Protein AF-T1ATR4-F1 (afdb_monomer)

Organism: NCBI:txid410659

Foldseek 3Di:
DDDDPVLVVVLCVLDVPDDPCCCVVPVLVVLVVVVVVVVVVVVVVVVVCVVVVHPDDDDDDDDDQDDDPPPCSVVSQVSSQSSNCPDPVRDDDDDDDQLVQFDPPVVCVVVVNNVVGVPPVRGPPVVD

Sequence (128 aa):
MTLKASDLEEIRGLNENISLDEVVDIYLPISRLLHLYYSASRELYAARREFLGTKHEKITFIIGIAGSVAVGKSTTARLLKTLISAWPDKPTVDLIPTDGYIFPNSVLKERNIMNRKGFPESFNVKGL

InterPro domains:
  IPR027417 P-loop containing nucleoside triphosphate hydrolase [G3DSA:3.40.50.300] (1-128)
  IPR027417 P-loop containing nucleoside triphosphate hydrolase [SSF52540] (3-126)

Structure (mmCIF, N/CA/C/O backbone):
data_AF-T1ATR4-F1
#
_entry.id   AF-T1ATR4-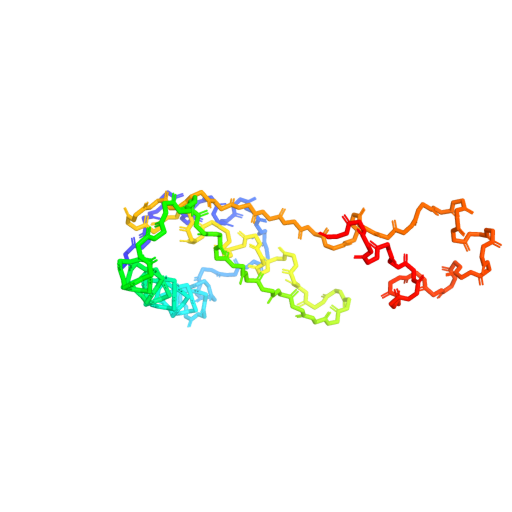F1
#
loop_
_atom_site.group_PDB
_atom_site.id
_atom_site.type_symbol
_atom_site.label_atom_id
_atom_site.label_alt_id
_atom_site.label_comp_id
_atom_site.label_asym_id
_atom_site.label_entity_id
_atom_site.label_seq_id
_atom_site.pdbx_PDB_ins_code
_atom_site.Cartn_x
_atom_site.Cartn_y
_atom_site.Cartn_z
_atom_site.occupancy
_atom_site.B_iso_or_equiv
_atom_site.auth_seq_id
_atom_site.auth_comp_id
_atom_site.auth_asym_id
_atom_site.auth_atom_id
_atom_site.pdbx_PDB_model_num
ATOM 1 N N . MET A 1 1 ? -19.930 3.292 -0.380 1.00 54.78 1 MET A N 1
ATOM 2 C CA . MET A 1 1 ? -19.135 4.222 -1.213 1.00 54.78 1 MET A CA 1
ATOM 3 C C . MET A 1 1 ? -19.768 4.326 -2.584 1.00 54.78 1 MET A C 1
ATOM 5 O O . MET A 1 1 ? -19.863 3.305 -3.264 1.00 54.78 1 MET A O 1
ATOM 9 N N . THR A 1 2 ? -20.175 5.536 -2.954 1.00 58.19 2 THR A N 1
ATOM 10 C CA . THR A 1 2 ? -20.623 5.900 -4.302 1.00 58.19 2 THR A CA 1
ATOM 11 C C . THR A 1 2 ? -19.543 6.807 -4.876 1.00 58.19 2 THR A C 1
ATOM 13 O O . THR A 1 2 ? -19.237 7.818 -4.246 1.00 58.19 2 THR A O 1
ATOM 16 N N . LEU A 1 3 ? -18.928 6.426 -5.999 1.00 62.97 3 LEU A N 1
ATOM 17 C CA . LEU A 1 3 ? -17.988 7.300 -6.709 1.00 62.97 3 LEU A CA 1
ATOM 18 C C . LEU A 1 3 ? -18.736 8.542 -7.184 1.00 62.97 3 LEU A C 1
ATOM 20 O O . LEU A 1 3 ? -19.821 8.423 -7.759 1.00 62.97 3 LEU A O 1
ATOM 24 N N . LYS A 1 4 ? -18.168 9.723 -6.955 1.00 65.19 4 LYS A N 1
ATOM 25 C CA . LYS A 1 4 ? -18.655 10.944 -7.594 1.00 65.19 4 LYS A CA 1
ATOM 26 C C . LYS A 1 4 ? -18.015 11.076 -8.972 1.00 65.19 4 LYS A C 1
ATOM 28 O O . LYS A 1 4 ? -16.915 10.586 -9.208 1.00 65.19 4 LYS A O 1
ATOM 33 N N . ALA A 1 5 ? -18.683 11.791 -9.874 1.00 60.03 5 ALA A N 1
ATOM 34 C CA . ALA A 1 5 ? -18.144 12.083 -11.204 1.00 60.03 5 ALA A CA 1
ATOM 35 C C . ALA A 1 5 ? -16.772 12.790 -11.145 1.00 60.03 5 ALA A C 1
ATOM 37 O O . ALA A 1 5 ? -15.921 12.537 -11.988 1.00 60.03 5 ALA A O 1
ATOM 38 N N . SER A 1 6 ? -16.526 13.600 -10.109 1.00 63.09 6 SER A N 1
ATOM 39 C CA . SER A 1 6 ? -15.226 14.234 -9.848 1.00 63.09 6 SER A CA 1
ATOM 40 C C . SER A 1 6 ? -14.105 13.231 -9.566 1.00 63.09 6 SER A C 1
ATOM 42 O O . SER A 1 6 ? -12.984 13.426 -10.020 1.00 63.09 6 SER A O 1
ATOM 44 N N . ASP A 1 7 ? -14.413 12.144 -8.854 1.00 66.25 7 ASP A N 1
ATOM 45 C CA . ASP A 1 7 ? -13.433 11.110 -8.508 1.00 66.25 7 ASP A CA 1
ATOM 46 C C . ASP A 1 7 ? -13.062 10.307 -9.768 1.00 66.25 7 ASP A C 1
ATOM 48 O O . ASP A 1 7 ? -11.923 9.886 -9.945 1.00 66.25 7 ASP A O 1
ATOM 52 N N . LEU A 1 8 ? -14.025 10.136 -10.682 1.00 64.31 8 LEU A N 1
ATOM 53 C CA . LEU A 1 8 ? -13.829 9.472 -11.973 1.00 64.31 8 LEU A CA 1
ATOM 54 C C . LEU A 1 8 ? -12.972 10.291 -12.947 1.00 64.31 8 LEU A C 1
ATOM 56 O O . LEU A 1 8 ? -12.183 9.708 -13.688 1.00 64.31 8 LEU A O 1
ATOM 60 N N . GLU A 1 9 ? -13.105 11.617 -12.945 1.00 64.25 9 GLU A N 1
ATOM 61 C CA . GLU A 1 9 ? -12.268 12.530 -13.738 1.00 64.25 9 GLU A CA 1
ATOM 62 C C . GLU A 1 9 ? -10.801 12.484 -13.280 1.00 64.25 9 GLU A C 1
ATOM 64 O O . GLU A 1 9 ? -9.896 12.369 -14.107 1.00 64.25 9 GLU A O 1
ATOM 69 N N . GLU A 1 10 ? -10.557 12.476 -11.964 1.00 67.19 10 GLU A N 1
ATOM 70 C CA . GLU A 1 10 ? -9.207 12.338 -11.401 1.00 67.19 10 GLU A CA 1
ATOM 71 C C . GLU A 1 10 ? -8.593 10.972 -11.749 1.00 67.19 10 GLU A C 1
ATOM 73 O O . GLU A 1 10 ? -7.433 10.886 -12.152 1.00 67.19 10 GLU A O 1
ATOM 78 N N . ILE A 1 11 ? -9.390 9.901 -11.681 1.00 65.38 11 ILE A N 1
ATOM 79 C CA . ILE A 1 11 ? -8.965 8.552 -12.077 1.00 65.38 11 ILE A CA 1
ATOM 80 C C . ILE A 1 11 ? -8.622 8.483 -13.575 1.00 65.38 11 ILE A C 1
ATOM 82 O O . ILE A 1 11 ? -7.590 7.908 -13.929 1.00 65.38 11 ILE A O 1
ATOM 86 N N . ARG A 1 12 ? -9.437 9.093 -14.448 1.00 64.06 12 ARG A N 1
ATOM 87 C CA . ARG A 1 12 ? -9.176 9.167 -15.898 1.00 64.06 12 ARG A CA 1
ATOM 88 C C . ARG A 1 12 ? -7.901 9.948 -16.219 1.00 64.06 12 ARG A C 1
ATOM 90 O O . ARG A 1 12 ? -7.135 9.514 -17.072 1.00 64.06 12 ARG A O 1
ATOM 97 N N . GLY A 1 13 ? -7.638 11.048 -15.511 1.00 62.91 13 GLY A N 1
ATOM 98 C CA . GLY A 1 13 ? -6.420 11.847 -15.689 1.00 62.91 13 GLY A CA 1
ATOM 99 C C . GLY A 1 13 ? -5.129 11.142 -15.248 1.00 62.91 13 GLY A C 1
ATOM 100 O O . GLY A 1 13 ? -4.044 11.512 -15.688 1.00 62.91 13 GLY A O 1
ATOM 101 N N . LEU A 1 14 ? -5.228 10.115 -14.395 1.00 64.25 14 LEU A N 1
ATOM 102 C CA . LEU A 1 14 ? -4.078 9.375 -13.861 1.00 64.25 14 LEU A CA 1
ATOM 103 C C . LEU A 1 14 ? -3.666 8.159 -14.706 1.00 64.25 14 LEU A C 1
ATOM 105 O O . LEU A 1 14 ? -2.540 7.679 -14.546 1.00 64.25 14 LEU A O 1
ATOM 109 N N . ASN A 1 15 ? -4.548 7.636 -15.565 1.00 61.03 15 ASN A N 1
ATOM 110 C CA . ASN A 1 15 ? -4.268 6.485 -16.428 1.00 61.03 15 ASN A CA 1
ATOM 111 C C . ASN A 1 15 ? -5.137 6.504 -17.693 1.00 61.03 15 ASN A C 1
ATOM 113 O O . ASN A 1 15 ? -6.277 6.049 -17.669 1.00 61.03 15 ASN A O 1
ATOM 117 N N . GLU A 1 16 ? -4.548 6.893 -18.826 1.00 59.72 16 GLU A N 1
ATOM 118 C CA . GLU A 1 16 ? -5.207 6.884 -20.145 1.00 59.72 16 GLU A CA 1
ATOM 119 C C . GLU A 1 16 ? -5.651 5.478 -20.616 1.00 59.72 16 GLU A C 1
ATOM 121 O O . GLU A 1 16 ? -6.422 5.365 -21.562 1.00 59.72 16 GLU A O 1
ATOM 126 N N . ASN A 1 17 ? -5.209 4.403 -19.945 1.00 67.88 17 ASN A N 1
ATOM 127 C CA . ASN A 1 17 ? -5.415 3.013 -20.377 1.00 67.88 17 ASN A CA 1
ATOM 128 C C . ASN A 1 17 ? -6.382 2.177 -19.513 1.00 67.88 17 ASN A C 1
ATOM 130 O O . ASN A 1 17 ? -6.575 1.006 -19.830 1.00 67.88 17 ASN A O 1
ATOM 134 N N . ILE A 1 18 ? -6.960 2.707 -18.425 1.00 75.81 18 ILE A N 1
ATOM 135 C CA . ILE A 1 18 ? -7.910 1.940 -17.589 1.00 75.81 18 ILE A CA 1
ATOM 136 C C . ILE A 1 18 ? -9.348 2.338 -17.914 1.00 75.81 18 ILE A C 1
ATOM 138 O O . ILE A 1 18 ? -9.710 3.515 -17.862 1.00 75.81 18 ILE A O 1
ATOM 142 N N . SER A 1 19 ? -10.184 1.340 -18.205 1.00 84.12 19 SER A N 1
ATOM 143 C CA . SER A 1 19 ? -11.613 1.553 -18.447 1.00 84.12 19 SER A CA 1
ATOM 144 C C . SER A 1 19 ? -12.375 1.833 -17.147 1.00 84.12 19 SER A C 1
ATOM 146 O O . SER A 1 19 ? -12.024 1.335 -16.077 1.00 84.12 19 SER A O 1
ATOM 148 N N . LEU A 1 20 ? -13.454 2.616 -17.234 1.00 82.62 20 LEU A N 1
ATOM 149 C CA . LEU A 1 20 ? -14.324 2.868 -16.080 1.00 82.62 20 LEU A CA 1
ATOM 150 C C . LEU A 1 20 ? -14.978 1.589 -15.550 1.00 82.62 20 LEU A C 1
ATOM 152 O O . LEU A 1 20 ? -15.123 1.447 -14.338 1.00 82.62 20 LEU A O 1
ATOM 156 N N . ASP A 1 21 ? -15.328 0.666 -16.442 1.00 87.12 21 ASP A N 1
ATOM 157 C CA . ASP A 1 21 ? -15.940 -0.608 -16.068 1.00 87.12 21 ASP A CA 1
ATOM 158 C C . ASP A 1 21 ? -14.974 -1.431 -15.209 1.00 87.12 21 ASP A C 1
ATOM 160 O O . ASP A 1 21 ? -15.345 -1.909 -14.142 1.00 87.12 21 ASP A O 1
ATOM 164 N N . GLU A 1 22 ? -13.686 -1.474 -15.569 1.00 87.00 22 GLU A N 1
ATOM 165 C CA . GLU A 1 22 ? -12.659 -2.131 -14.751 1.00 87.00 22 GLU A CA 1
ATOM 166 C C . GLU A 1 22 ? -12.529 -1.491 -13.355 1.00 87.00 22 GLU A C 1
ATOM 168 O O . GLU A 1 22 ? -12.387 -2.191 -12.348 1.00 87.00 22 GLU A O 1
ATOM 173 N N . VAL A 1 23 ? -12.623 -0.159 -13.253 1.00 87.88 23 VAL A N 1
ATOM 174 C CA . VAL A 1 23 ? -12.610 0.540 -11.953 1.00 87.88 23 VAL A CA 1
ATOM 175 C C . VAL A 1 23 ? -13.790 0.104 -11.087 1.00 87.88 23 VAL A C 1
ATOM 177 O O . VAL A 1 23 ? -13.613 -0.160 -9.894 1.00 87.88 23 VAL A O 1
ATOM 180 N N . VAL A 1 24 ? -14.985 0.036 -11.673 1.00 88.31 24 VAL A N 1
ATOM 181 C CA . VAL A 1 24 ? -16.225 -0.298 -10.965 1.00 88.31 24 VAL A CA 1
ATOM 182 C C . VAL A 1 24 ? -16.273 -1.771 -10.573 1.00 88.31 24 VAL A C 1
ATOM 184 O O . VAL A 1 24 ? -16.582 -2.075 -9.419 1.00 88.31 24 VAL A O 1
ATOM 187 N N . ASP A 1 25 ? -15.929 -2.665 -11.491 1.00 91.25 25 ASP A N 1
ATOM 188 C CA . ASP A 1 25 ? -16.116 -4.104 -11.317 1.00 91.25 25 ASP A CA 1
ATOM 189 C C . ASP A 1 25 ? -14.980 -4.753 -10.523 1.00 91.25 25 ASP A C 1
ATOM 191 O O . ASP A 1 25 ? -15.200 -5.751 -9.836 1.00 91.25 25 ASP A O 1
ATOM 195 N N . ILE A 1 26 ? -13.772 -4.179 -10.568 1.00 91.81 26 ILE A N 1
ATOM 196 C CA . ILE A 1 26 ? -12.580 -4.771 -9.948 1.00 91.81 26 ILE A CA 1
ATOM 197 C C . ILE A 1 26 ? -12.081 -3.920 -8.780 1.00 91.81 26 ILE A C 1
ATOM 199 O O . ILE A 1 26 ? -12.022 -4.379 -7.634 1.00 91.81 26 ILE A O 1
ATOM 203 N N . TYR A 1 27 ? -11.724 -2.661 -9.035 1.00 91.31 27 TYR A N 1
ATOM 204 C CA . TYR A 1 27 ? -10.979 -1.869 -8.054 1.00 91.31 27 TYR A CA 1
ATOM 205 C C . TYR A 1 27 ? -11.845 -1.311 -6.924 1.00 91.31 27 TYR A C 1
ATOM 207 O O . TYR A 1 27 ? -11.369 -1.200 -5.791 1.00 91.31 27 TYR A O 1
ATOM 215 N N . LEU A 1 28 ? -13.118 -1.003 -7.174 1.00 90.88 28 LEU A N 1
ATOM 216 C CA . LEU A 1 28 ? -14.043 -0.587 -6.121 1.00 90.88 28 LEU A CA 1
ATOM 217 C C . LEU A 1 28 ? -14.315 -1.691 -5.090 1.00 90.88 28 LEU A C 1
ATOM 219 O O . LEU A 1 28 ? -14.216 -1.396 -3.894 1.00 90.88 28 LEU A O 1
ATOM 223 N N . PRO A 1 29 ? -14.630 -2.943 -5.478 1.00 94.69 29 PRO A N 1
ATOM 224 C CA . PRO A 1 29 ? -14.713 -4.053 -4.534 1.00 94.69 29 PRO A CA 1
ATOM 225 C C . PRO A 1 29 ? -13.431 -4.243 -3.721 1.00 94.69 29 PRO A C 1
ATOM 227 O O . PRO A 1 29 ? -13.508 -4.378 -2.500 1.00 94.69 29 PRO A O 1
ATOM 230 N N . ILE A 1 30 ? -12.259 -4.168 -4.362 1.00 95.62 30 ILE A N 1
ATOM 231 C CA . ILE A 1 30 ? -10.965 -4.269 -3.669 1.00 95.62 30 ILE A CA 1
ATOM 232 C C . ILE A 1 30 ? -10.794 -3.125 -2.664 1.00 95.62 30 ILE A C 1
ATOM 234 O O . ILE A 1 30 ? -10.437 -3.369 -1.515 1.00 95.62 30 ILE A O 1
ATOM 238 N N . SER A 1 31 ? -11.095 -1.884 -3.050 1.00 94.31 31 SER A N 1
ATOM 239 C CA . SER A 1 31 ? -11.030 -0.726 -2.152 1.00 94.31 31 SER A CA 1
ATOM 240 C C . SER A 1 31 ? -11.958 -0.893 -0.942 1.00 94.31 31 SER A C 1
ATOM 242 O O . SER A 1 31 ? -11.548 -0.654 0.191 1.00 94.31 31 SER A O 1
ATOM 244 N N . ARG A 1 32 ? -13.183 -1.392 -1.146 1.00 93.75 32 ARG A N 1
ATOM 245 C CA . ARG A 1 32 ? -14.120 -1.688 -0.047 1.00 93.75 32 ARG A CA 1
ATOM 246 C C . ARG A 1 32 ? -13.588 -2.779 0.880 1.00 93.75 32 ARG A C 1
ATOM 248 O O . ARG A 1 32 ? -13.691 -2.638 2.095 1.00 93.75 32 ARG A O 1
ATOM 255 N N . LEU A 1 33 ? -12.999 -3.837 0.325 1.00 96.44 33 LEU A N 1
ATOM 256 C CA . LEU A 1 33 ? -12.371 -4.894 1.112 1.00 96.44 33 LEU A CA 1
ATOM 257 C C . LEU A 1 33 ? -11.204 -4.347 1.947 1.00 96.44 33 LEU A C 1
ATOM 259 O O . LEU A 1 33 ? -11.114 -4.629 3.139 1.00 96.44 33 LEU A O 1
ATOM 263 N N . LEU A 1 34 ? -10.346 -3.518 1.350 1.00 96.38 34 LEU A N 1
ATOM 264 C CA . LEU A 1 34 ? -9.246 -2.857 2.052 1.00 96.38 34 LEU A CA 1
ATOM 265 C C . LEU A 1 34 ? -9.751 -1.940 3.171 1.00 96.38 34 LEU A C 1
ATOM 267 O O . LEU A 1 34 ? -9.157 -1.935 4.247 1.00 96.38 34 LEU A O 1
ATOM 271 N N . HIS A 1 35 ? -10.859 -1.223 2.960 1.00 94.94 35 HIS A N 1
ATOM 272 C CA . HIS A 1 35 ? -11.487 -0.409 4.003 1.00 94.94 35 HIS A CA 1
ATOM 273 C C . HIS A 1 35 ? -11.933 -1.272 5.191 1.00 94.94 35 HIS A C 1
ATOM 275 O O . HIS A 1 35 ? -11.673 -0.908 6.332 1.00 94.94 35 HIS A O 1
ATOM 281 N N . LEU A 1 36 ? -12.529 -2.447 4.949 1.00 95.50 36 LEU A N 1
ATOM 282 C CA . LEU A 1 36 ? -12.906 -3.374 6.026 1.00 95.50 36 LEU A CA 1
ATOM 283 C C . LEU A 1 36 ? -11.688 -3.832 6.843 1.00 95.50 36 LEU A C 1
ATOM 285 O O . LEU A 1 36 ? -11.723 -3.772 8.072 1.00 95.50 36 LEU A O 1
ATOM 289 N N . TYR A 1 37 ? -10.598 -4.233 6.178 1.00 95.94 37 TYR A N 1
ATOM 290 C CA . TYR A 1 37 ? -9.354 -4.603 6.865 1.00 95.94 37 TYR A CA 1
ATOM 291 C C . TYR A 1 37 ? -8.760 -3.437 7.656 1.00 95.94 37 TYR A C 1
ATOM 293 O O . TYR A 1 37 ? -8.310 -3.622 8.790 1.00 95.94 37 TYR A O 1
ATOM 301 N N . TYR A 1 38 ? -8.768 -2.241 7.073 1.00 94.00 38 TYR A N 1
ATOM 302 C CA . TYR A 1 38 ? -8.284 -1.025 7.709 1.00 94.00 38 TYR A CA 1
ATOM 303 C C . TYR A 1 38 ? -9.077 -0.696 8.983 1.00 94.00 38 TYR A C 1
ATOM 305 O O . TYR A 1 38 ? -8.476 -0.503 10.043 1.00 94.00 38 TYR A O 1
ATOM 313 N N . SER A 1 39 ? -10.413 -0.693 8.912 1.00 93.38 39 SER A 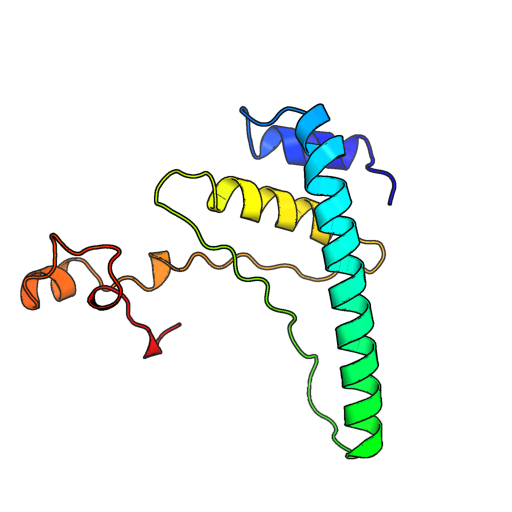N 1
ATOM 314 C CA . SER A 1 39 ? -11.287 -0.423 10.059 1.00 93.38 39 SER A CA 1
ATOM 315 C C . SER A 1 39 ? -11.097 -1.459 11.168 1.00 93.38 39 SER A C 1
ATOM 317 O O . SER A 1 39 ? -10.811 -1.086 12.306 1.00 93.38 39 SER A O 1
ATOM 319 N N . ALA A 1 40 ? -11.142 -2.753 10.831 1.00 94.69 40 ALA A N 1
ATOM 320 C CA . ALA A 1 40 ? -10.975 -3.831 11.806 1.00 94.69 40 ALA A CA 1
ATOM 321 C C . ALA A 1 40 ? -9.596 -3.795 12.487 1.00 94.69 40 ALA A C 1
ATOM 323 O O . ALA A 1 40 ? -9.485 -3.961 13.703 1.00 94.69 40 ALA A O 1
ATOM 324 N N . SER A 1 41 ? -8.533 -3.512 11.726 1.00 92.88 41 SER A N 1
ATOM 325 C CA . SER A 1 41 ? -7.183 -3.378 12.285 1.00 92.88 41 SER A CA 1
ATOM 326 C C . SER A 1 41 ? -7.112 -2.227 13.285 1.00 92.88 41 SER A C 1
ATOM 328 O O . SER A 1 41 ? -6.521 -2.373 14.353 1.00 92.88 41 SER A O 1
ATOM 330 N N . ARG A 1 42 ? -7.737 -1.083 12.975 1.00 90.88 42 ARG A N 1
ATOM 331 C CA . ARG A 1 42 ? -7.773 0.073 13.881 1.00 90.88 42 ARG A CA 1
ATOM 332 C C . ARG A 1 42 ? -8.516 -0.221 15.177 1.00 90.88 42 ARG A C 1
ATOM 334 O O . ARG A 1 42 ? -8.033 0.184 16.233 1.00 90.88 42 ARG A O 1
ATOM 341 N N . GLU A 1 43 ? -9.644 -0.917 15.106 1.00 92.12 43 GLU A N 1
ATOM 342 C CA . GLU A 1 43 ? -10.407 -1.329 16.289 1.00 92.12 43 GLU A CA 1
ATOM 343 C C . GLU A 1 43 ? -9.590 -2.273 17.175 1.00 92.12 43 GLU A C 1
ATOM 345 O O . GLU A 1 43 ? -9.446 -2.028 18.375 1.00 92.12 43 GLU A O 1
ATOM 350 N N . LEU A 1 44 ? -8.957 -3.287 16.577 1.00 92.31 44 LEU A N 1
ATOM 351 C CA . LEU A 1 44 ? -8.091 -4.217 17.300 1.00 92.31 44 LEU A CA 1
ATOM 352 C C . LEU A 1 44 ? -6.916 -3.495 17.974 1.00 92.31 44 LEU A C 1
ATOM 354 O O . LEU A 1 44 ? -6.599 -3.755 19.138 1.00 92.31 44 LEU A O 1
ATOM 358 N N . TYR A 1 45 ? -6.276 -2.561 17.265 1.00 89.94 45 TYR A N 1
ATOM 359 C CA . TYR A 1 45 ? -5.207 -1.751 17.839 1.00 89.94 45 TYR A CA 1
ATOM 360 C C . TYR A 1 45 ? -5.702 -0.866 18.985 1.00 89.94 45 TYR A C 1
ATOM 362 O O . TYR A 1 45 ? -4.998 -0.737 19.986 1.00 89.94 45 TYR A O 1
ATOM 370 N N . ALA A 1 46 ? -6.894 -0.274 18.880 1.00 89.50 46 ALA A N 1
ATOM 371 C CA . ALA A 1 46 ? -7.472 0.529 19.953 1.00 89.50 46 ALA A CA 1
ATOM 372 C C . ALA A 1 46 ? -7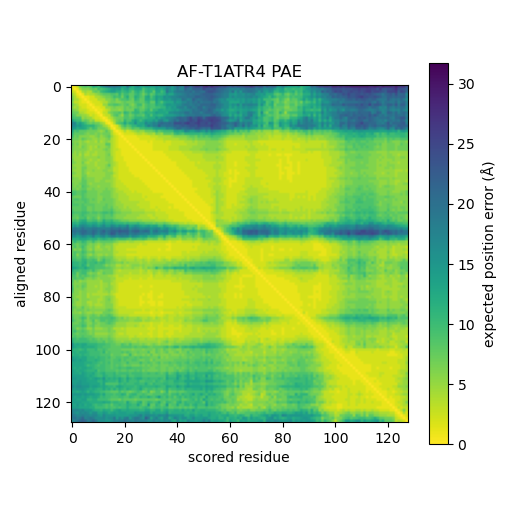.710 -0.309 21.220 1.00 89.50 46 ALA A C 1
ATOM 374 O O . ALA A 1 46 ? -7.206 0.064 22.280 1.00 89.50 46 ALA A O 1
ATOM 375 N N . ALA A 1 47 ? -8.355 -1.472 21.088 1.00 92.00 47 ALA A N 1
ATOM 376 C CA . ALA A 1 47 ? -8.609 -2.385 22.202 1.00 92.00 47 ALA A CA 1
ATOM 377 C C . ALA A 1 47 ? -7.307 -2.872 22.862 1.00 92.00 47 ALA A C 1
ATOM 379 O O . ALA A 1 47 ? -7.169 -2.863 24.086 1.00 92.00 47 ALA A O 1
ATOM 380 N N . ARG A 1 48 ? -6.298 -3.231 22.055 1.00 91.00 48 ARG A N 1
ATOM 381 C CA . ARG A 1 48 ? -4.975 -3.624 22.563 1.00 91.00 48 ARG A CA 1
ATOM 382 C C . ARG A 1 48 ? -4.290 -2.487 23.324 1.00 91.00 48 ARG A C 1
ATOM 384 O O . ARG A 1 48 ? -3.649 -2.745 24.342 1.00 91.00 48 ARG A O 1
ATOM 391 N N . ARG A 1 49 ? -4.378 -1.246 22.834 1.00 88.81 49 ARG A N 1
ATOM 392 C CA . ARG A 1 49 ? -3.776 -0.088 23.515 1.00 88.81 49 ARG A CA 1
ATOM 393 C C . ARG A 1 49 ? -4.421 0.170 24.867 1.00 88.81 49 ARG A C 1
ATOM 395 O O . ARG A 1 49 ? -3.685 0.420 25.818 1.00 88.81 49 ARG A O 1
ATOM 402 N N . GLU A 1 50 ? -5.748 0.093 24.934 1.00 90.88 50 GLU A N 1
ATOM 403 C CA . GLU A 1 50 ? -6.508 0.256 26.174 1.00 90.88 50 GLU A CA 1
ATOM 404 C C . GLU A 1 50 ? -6.122 -0.812 27.199 1.00 90.88 50 GLU A C 1
ATOM 406 O O . GLU A 1 50 ? -5.735 -0.474 28.314 1.00 90.88 50 GLU A O 1
ATOM 411 N N . PHE A 1 51 ? -6.089 -2.080 26.783 1.00 92.62 51 PHE A N 1
ATOM 412 C CA . PHE A 1 51 ? -5.668 -3.189 27.639 1.00 92.62 51 PHE A CA 1
ATOM 413 C C . PHE A 1 51 ? -4.241 -3.022 28.191 1.00 92.62 51 PHE A C 1
ATOM 415 O O . PHE A 1 51 ? -3.990 -3.308 29.358 1.00 92.62 51 PHE A O 1
ATOM 422 N N . LEU A 1 52 ? -3.299 -2.549 27.367 1.00 92.56 52 LEU A N 1
ATOM 423 C CA . LEU A 1 52 ? -1.895 -2.377 27.762 1.00 92.56 52 LEU A CA 1
ATOM 424 C C . LEU A 1 52 ? -1.598 -1.032 28.452 1.00 92.56 52 LEU A C 1
ATOM 426 O O . LEU A 1 52 ? -0.460 -0.811 28.863 1.00 92.56 52 LEU A O 1
ATOM 430 N N . GLY A 1 53 ? -2.560 -0.108 28.538 1.00 90.88 53 GLY A N 1
ATOM 431 C CA . GLY A 1 53 ? -2.352 1.225 29.120 1.00 90.88 53 GLY A CA 1
ATOM 432 C C . GLY A 1 53 ? -1.323 2.092 28.376 1.00 90.88 53 GLY A C 1
ATOM 433 O O . GLY A 1 53 ? -0.694 2.966 28.974 1.00 90.88 53 GLY A O 1
ATOM 434 N N . THR A 1 54 ? -1.111 1.856 27.077 1.00 85.69 54 THR A N 1
ATOM 435 C CA . THR A 1 54 ? -0.061 2.545 26.301 1.00 85.69 54 THR A CA 1
ATOM 436 C C . THR A 1 54 ? -0.582 3.794 25.587 1.00 85.69 54 THR A C 1
ATOM 438 O O . THR A 1 54 ? -1.660 3.787 24.996 1.00 85.69 54 THR A O 1
ATOM 441 N N . LYS A 1 55 ? 0.217 4.872 25.575 1.00 75.06 55 LYS A N 1
ATOM 442 C CA . LYS A 1 55 ? -0.102 6.147 24.894 1.00 75.06 55 LYS A CA 1
ATOM 443 C C . LYS A 1 55 ? 0.430 6.251 23.453 1.00 75.06 55 LYS A C 1
ATOM 445 O O . LYS A 1 55 ? 0.511 7.353 22.925 1.00 75.06 55 LYS A O 1
ATOM 450 N N . HIS A 1 56 ? 0.834 5.142 22.827 1.00 66.50 56 HIS A N 1
ATOM 451 C CA . HIS A 1 56 ? 1.534 5.174 21.534 1.00 66.50 56 HIS A CA 1
ATOM 452 C C . HIS A 1 56 ? 0.763 5.902 20.415 1.00 66.50 56 HIS A C 1
ATOM 454 O O . HIS A 1 56 ? -0.476 5.889 20.377 1.00 66.50 56 HIS A O 1
ATOM 460 N N . GLU A 1 57 ? 1.547 6.499 19.508 1.00 67.25 57 GLU A N 1
ATOM 461 C CA . GLU A 1 57 ? 1.132 7.262 18.326 1.00 67.25 57 GLU A CA 1
ATOM 462 C C . GLU A 1 57 ? 0.215 6.483 17.366 1.00 67.25 57 GLU A C 1
ATOM 464 O O . GLU A 1 57 ? 0.018 5.269 17.467 1.00 67.25 57 GLU A O 1
ATOM 469 N N . LYS A 1 58 ? -0.373 7.223 16.419 1.00 70.62 58 LYS A N 1
ATOM 470 C CA . LYS A 1 58 ? -1.203 6.702 15.329 1.00 70.62 58 LYS A CA 1
ATOM 471 C C . LYS A 1 58 ? -0.434 5.618 14.560 1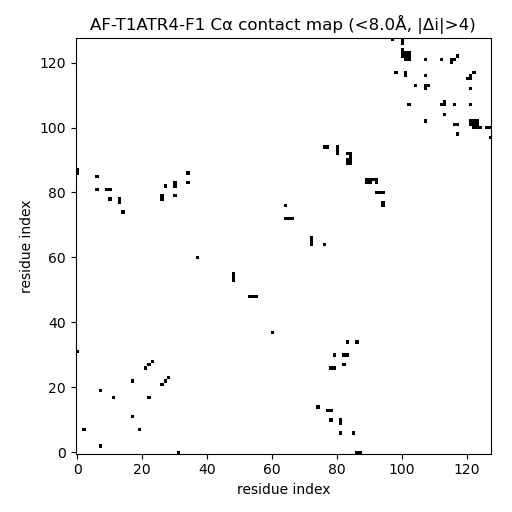.00 70.62 58 LYS A C 1
ATOM 473 O O . LYS A 1 58 ? 0.637 5.879 14.029 1.00 70.62 58 LYS A O 1
ATOM 478 N N . ILE A 1 59 ? -0.999 4.415 14.481 1.00 79.62 59 ILE A N 1
ATOM 479 C CA . ILE A 1 59 ? -0.404 3.298 13.736 1.00 79.62 59 ILE A CA 1
ATOM 480 C C . ILE A 1 59 ? -0.735 3.433 12.249 1.00 79.62 59 ILE A C 1
ATOM 482 O O . ILE A 1 59 ? -1.889 3.667 11.878 1.00 79.62 59 ILE A O 1
ATOM 486 N N . THR A 1 60 ? 0.283 3.265 11.408 1.00 90.12 60 THR A N 1
ATOM 487 C CA . THR A 1 60 ? 0.160 3.271 9.947 1.00 90.12 60 THR A CA 1
ATOM 488 C C . THR A 1 60 ? -0.280 1.900 9.442 1.00 90.12 60 THR A C 1
ATOM 490 O O . THR A 1 60 ? 0.287 0.877 9.820 1.00 90.12 60 THR A O 1
ATOM 493 N N . PHE A 1 61 ? -1.278 1.878 8.559 1.00 92.88 61 PHE A N 1
ATOM 494 C CA . PHE A 1 61 ? -1.700 0.673 7.848 1.00 92.88 61 PHE A CA 1
ATOM 495 C C . PHE A 1 61 ? -0.927 0.566 6.529 1.00 92.88 61 PHE A C 1
ATOM 497 O O . PHE A 1 61 ? -0.970 1.492 5.721 1.00 92.88 61 PHE A O 1
ATOM 504 N N . ILE A 1 62 ? -0.207 -0.538 6.321 1.00 94.88 62 ILE A N 1
ATOM 505 C CA . ILE A 1 62 ? 0.689 -0.724 5.169 1.00 94.88 62 ILE A CA 1
ATOM 506 C C . ILE A 1 62 ? 0.076 -1.736 4.201 1.00 94.88 62 ILE A C 1
ATOM 508 O O . ILE A 1 62 ? -0.300 -2.836 4.601 1.00 94.88 62 ILE A O 1
ATOM 512 N N . ILE A 1 63 ? 0.023 -1.379 2.915 1.00 95.62 63 ILE A N 1
ATOM 513 C CA . ILE A 1 63 ? -0.431 -2.254 1.828 1.00 95.62 63 ILE A CA 1
ATOM 514 C C . ILE A 1 63 ? 0.752 -2.509 0.894 1.00 95.62 63 ILE A C 1
ATOM 516 O O . ILE A 1 63 ? 1.255 -1.588 0.253 1.00 95.62 63 ILE A O 1
ATOM 520 N N . GLY A 1 64 ? 1.194 -3.764 0.809 1.00 95.69 64 GLY A N 1
ATOM 521 C CA . GLY A 1 64 ? 2.241 -4.184 -0.123 1.00 95.69 64 GLY A CA 1
ATOM 522 C C . GLY A 1 64 ? 1.657 -4.595 -1.474 1.00 95.69 64 GLY A C 1
ATOM 523 O O . GLY A 1 64 ? 0.792 -5.464 -1.529 1.00 95.69 64 GLY A O 1
ATOM 524 N N . ILE A 1 65 ? 2.152 -4.007 -2.567 1.00 94.88 65 ILE A N 1
ATOM 525 C CA . ILE A 1 65 ? 1.764 -4.371 -3.939 1.00 94.88 65 ILE A CA 1
ATOM 526 C C . ILE A 1 65 ? 2.985 -4.966 -4.646 1.00 94.88 65 ILE A C 1
ATOM 528 O O . ILE A 1 65 ? 3.932 -4.256 -4.984 1.00 94.88 65 ILE A O 1
ATOM 532 N N . ALA A 1 66 ? 2.955 -6.279 -4.868 1.00 92.38 66 ALA A N 1
ATOM 533 C CA . ALA A 1 66 ? 4.034 -7.046 -5.488 1.00 92.38 66 ALA A CA 1
ATOM 534 C C . ALA A 1 66 ? 3.616 -7.621 -6.853 1.00 92.38 66 ALA A C 1
ATOM 536 O O . ALA A 1 66 ? 2.452 -7.562 -7.241 1.00 92.38 66 ALA A O 1
ATOM 537 N N . GLY A 1 67 ? 4.583 -8.149 -7.609 1.00 90.44 67 GLY A N 1
ATOM 538 C CA . GLY A 1 67 ? 4.364 -8.694 -8.954 1.00 90.44 67 GLY A CA 1
ATOM 539 C C . GLY A 1 67 ? 5.527 -8.433 -9.915 1.00 90.44 67 GLY A C 1
ATOM 540 O O . GLY A 1 67 ? 6.449 -7.671 -9.608 1.00 90.44 67 GLY A O 1
ATOM 541 N N . SER A 1 68 ? 5.470 -9.046 -11.100 1.00 88.12 68 SER A N 1
ATOM 542 C CA . SER A 1 68 ? 6.526 -8.955 -12.122 1.00 88.12 68 SER A CA 1
ATOM 543 C C . SER A 1 68 ? 6.744 -7.529 -12.652 1.00 88.12 68 SER A C 1
ATOM 545 O O . SER A 1 68 ? 5.911 -6.631 -12.476 1.00 88.12 68 SER A O 1
ATOM 547 N N . VAL A 1 69 ? 7.887 -7.288 -13.294 1.00 84.06 69 VAL A N 1
ATOM 548 C CA . VAL A 1 69 ? 8.163 -6.029 -14.005 1.00 84.06 69 VAL A CA 1
ATOM 549 C C . VAL A 1 69 ? 7.117 -5.842 -15.112 1.00 84.06 69 VAL A C 1
ATOM 551 O O . VAL A 1 69 ? 6.692 -6.808 -15.734 1.00 84.06 69 VAL A O 1
ATOM 554 N N . ALA A 1 70 ? 6.663 -4.601 -15.311 1.00 82.56 70 ALA A N 1
ATOM 555 C CA . ALA A 1 70 ? 5.653 -4.213 -16.305 1.00 82.56 70 ALA A CA 1
ATOM 556 C C . ALA A 1 70 ? 4.230 -4.803 -16.143 1.00 82.56 70 ALA A C 1
ATOM 558 O O . ALA A 1 70 ? 3.357 -4.461 -16.929 1.00 82.56 70 ALA A O 1
ATOM 559 N N . VAL A 1 71 ? 3.933 -5.576 -15.089 1.00 88.06 71 VAL A N 1
ATOM 560 C CA . VAL A 1 71 ? 2.581 -6.148 -14.856 1.00 88.06 71 VAL A CA 1
ATOM 561 C C . VAL A 1 71 ? 1.511 -5.119 -14.436 1.00 88.06 71 VAL A C 1
ATOM 563 O O . VAL A 1 71 ? 0.364 -5.476 -14.216 1.00 88.06 71 VAL A O 1
ATOM 566 N N . GLY A 1 72 ? 1.874 -3.843 -14.270 1.00 86.75 72 GLY A N 1
ATOM 567 C CA . GLY A 1 72 ? 0.923 -2.789 -13.885 1.00 86.75 72 GLY A CA 1
ATOM 568 C C . GLY A 1 72 ? 0.868 -2.439 -12.392 1.00 86.75 72 GLY A C 1
ATOM 569 O O . GLY A 1 72 ? -0.020 -1.701 -11.982 1.00 86.75 72 GLY A O 1
ATOM 570 N N . LYS A 1 73 ? 1.835 -2.867 -11.562 1.00 92.62 73 LYS A N 1
ATOM 571 C CA . LYS A 1 73 ? 1.869 -2.539 -10.113 1.00 92.62 73 LYS A CA 1
ATOM 572 C C . LYS A 1 73 ? 1.679 -1.050 -9.810 1.00 92.62 73 LYS A C 1
ATOM 574 O O . LYS A 1 73 ? 0.871 -0.690 -8.963 1.00 92.62 73 LYS A O 1
ATOM 579 N N . SER A 1 74 ? 2.423 -0.178 -10.495 1.00 88.69 74 SER A N 1
ATOM 580 C CA . SER A 1 74 ? 2.353 1.273 -10.273 1.00 88.69 74 SER A CA 1
ATOM 581 C C . SER A 1 74 ? 0.999 1.847 -10.682 1.00 88.69 74 SER A C 1
ATOM 583 O O . SER A 1 74 ? 0.511 2.779 -10.049 1.00 88.69 74 SER A O 1
ATOM 585 N N . THR A 1 75 ? 0.388 1.272 -11.716 1.00 88.44 75 THR A N 1
ATOM 586 C CA . THR A 1 75 ? -0.955 1.608 -12.187 1.00 88.44 75 THR A CA 1
ATOM 587 C C . THR A 1 75 ? -1.988 1.270 -11.112 1.00 88.44 75 THR A C 1
ATOM 589 O O . THR A 1 75 ? -2.704 2.164 -10.661 1.00 88.44 75 THR A O 1
ATOM 592 N N . THR A 1 76 ? -1.988 0.025 -10.625 1.00 91.38 76 THR A N 1
ATOM 593 C CA . THR A 1 76 ? -2.850 -0.429 -9.524 1.00 91.38 76 THR A CA 1
ATOM 594 C C . THR A 1 76 ? -2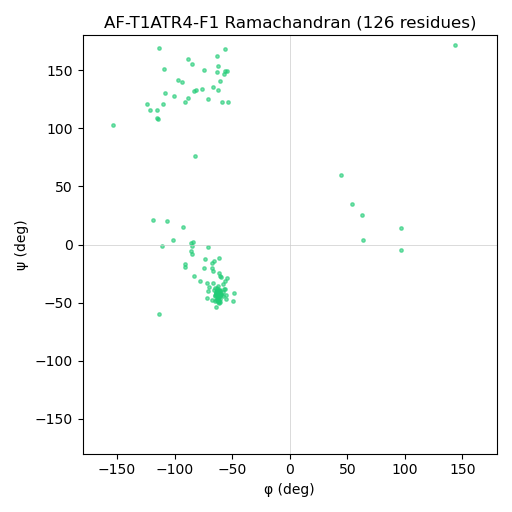.639 0.400 -8.257 1.00 91.38 76 THR A C 1
ATOM 596 O O . THR A 1 76 ? -3.606 0.827 -7.633 1.00 91.38 76 THR A O 1
ATOM 599 N N . ALA A 1 77 ? -1.389 0.685 -7.888 1.00 92.69 77 ALA A N 1
ATOM 600 C CA . ALA A 1 77 ? -1.068 1.436 -6.679 1.00 92.69 77 ALA A CA 1
ATOM 601 C C . ALA A 1 77 ? -1.588 2.881 -6.718 1.00 92.69 77 ALA A C 1
ATOM 603 O O . ALA A 1 77 ? -2.142 3.362 -5.730 1.00 92.69 77 ALA A O 1
ATOM 604 N N . ARG A 1 78 ? -1.455 3.567 -7.863 1.00 89.50 78 ARG A N 1
ATOM 605 C CA . ARG A 1 78 ? -2.003 4.920 -8.052 1.00 89.50 78 ARG A CA 1
ATOM 606 C C . ARG A 1 78 ? -3.526 4.925 -7.990 1.00 89.50 78 ARG A C 1
ATOM 608 O O . ARG A 1 78 ? -4.088 5.762 -7.295 1.00 89.50 78 ARG A O 1
ATOM 615 N N . LEU A 1 79 ? -4.180 3.967 -8.648 1.00 89.62 79 LEU A N 1
ATOM 616 C CA . LEU A 1 79 ? -5.637 3.868 -8.623 1.00 89.62 79 LEU A CA 1
ATOM 617 C C . LEU A 1 79 ? -6.163 3.605 -7.207 1.00 89.62 79 LEU A C 1
ATOM 619 O O . LEU A 1 79 ? -7.066 4.296 -6.740 1.00 89.62 79 LEU A O 1
ATOM 623 N N . LEU A 1 80 ? -5.559 2.652 -6.490 1.00 92.31 80 LEU A N 1
ATOM 624 C CA . LEU A 1 80 ? -5.915 2.388 -5.098 1.00 92.31 80 LEU A CA 1
ATOM 625 C C . LEU A 1 80 ? -5.673 3.614 -4.214 1.00 92.31 80 LEU A C 1
ATOM 627 O O . LEU A 1 80 ? -6.531 3.922 -3.395 1.00 92.31 80 LEU A O 1
ATOM 631 N N . LYS A 1 81 ? -4.578 4.363 -4.403 1.00 92.56 81 LYS A N 1
ATOM 632 C CA . LYS A 1 81 ? -4.338 5.615 -3.667 1.00 92.56 81 LYS A CA 1
ATOM 633 C C . LYS A 1 81 ? -5.498 6.601 -3.831 1.00 92.56 81 LYS A C 1
ATOM 635 O O . LYS A 1 81 ? -5.965 7.142 -2.827 1.00 92.56 81 LYS A O 1
ATOM 640 N N . THR A 1 82 ? -5.979 6.809 -5.056 1.00 88.88 82 THR A N 1
ATOM 641 C CA . THR A 1 82 ? -7.110 7.709 -5.330 1.00 88.88 82 THR A CA 1
ATOM 642 C C . THR A 1 82 ? -8.390 7.202 -4.668 1.00 88.88 82 THR A C 1
ATOM 644 O O . THR A 1 82 ? -9.044 7.939 -3.934 1.00 88.88 82 THR A O 1
ATOM 647 N N . LEU A 1 83 ? -8.709 5.913 -4.831 1.00 90.38 83 LEU A N 1
ATOM 648 C CA . LEU A 1 83 ? -9.913 5.315 -4.243 1.00 90.38 83 LEU A CA 1
ATOM 649 C C . LEU A 1 83 ? -9.908 5.340 -2.706 1.00 90.38 83 LEU A C 1
ATOM 651 O O . LEU A 1 83 ? -10.950 5.579 -2.100 1.00 90.38 83 LEU A O 1
ATOM 655 N N . ILE A 1 84 ? -8.753 5.100 -2.079 1.00 92.50 84 ILE A N 1
ATOM 656 C CA . ILE A 1 84 ? -8.588 5.123 -0.617 1.00 92.50 84 ILE A CA 1
ATOM 657 C C . ILE A 1 84 ? -8.684 6.557 -0.084 1.00 92.50 84 ILE A C 1
ATOM 659 O O . ILE A 1 84 ? -9.330 6.796 0.932 1.00 92.50 84 ILE A O 1
ATOM 663 N N . SER A 1 85 ? -8.106 7.531 -0.791 1.00 90.19 85 SER A N 1
ATOM 664 C CA . SER A 1 85 ? -8.223 8.954 -0.426 1.00 90.19 85 SER A CA 1
ATOM 665 C C . SER A 1 85 ? -9.680 9.440 -0.430 1.00 90.19 85 SER A C 1
ATOM 667 O O . SER A 1 85 ? -10.035 10.350 0.318 1.00 90.19 85 SER A O 1
ATOM 669 N N . ALA A 1 86 ? -10.535 8.803 -1.236 1.00 85.69 86 ALA A N 1
ATOM 670 C CA . ALA A 1 86 ? -11.965 9.086 -1.324 1.00 85.69 86 ALA A C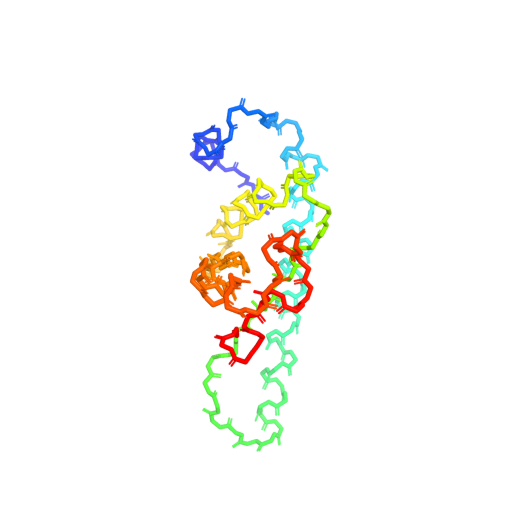A 1
ATOM 671 C C . ALA A 1 86 ? -12.822 8.372 -0.254 1.00 85.69 86 ALA A C 1
ATOM 673 O O . ALA A 1 86 ? -14.052 8.492 -0.271 1.00 85.69 86 ALA A O 1
ATOM 674 N N . TRP A 1 87 ? -12.225 7.618 0.676 1.00 90.06 87 TRP A N 1
ATOM 675 C CA . TRP A 1 87 ? -12.974 6.990 1.767 1.00 90.06 87 TRP A CA 1
ATOM 676 C C . TRP A 1 87 ? -13.647 8.028 2.685 1.00 90.06 87 TRP A C 1
ATOM 678 O O . TRP A 1 87 ? -13.168 9.160 2.802 1.00 90.06 87 TRP A O 1
ATOM 688 N N . PRO A 1 88 ? -14.761 7.676 3.363 1.00 86.50 88 PRO A N 1
ATOM 689 C CA . PRO A 1 88 ? -15.502 8.616 4.210 1.00 86.50 88 PRO A CA 1
ATOM 690 C C . PRO A 1 88 ? -14.669 9.246 5.334 1.00 86.50 88 PRO A C 1
ATOM 692 O O . PRO A 1 88 ? -14.886 10.401 5.690 1.00 86.50 88 PRO A O 1
ATOM 695 N N . ASP A 1 89 ? -13.719 8.493 5.880 1.00 85.88 89 ASP A N 1
ATOM 696 C CA . ASP A 1 89 ? -12.816 8.906 6.953 1.00 85.88 89 ASP A CA 1
ATOM 697 C C . ASP A 1 89 ? -11.568 9.654 6.453 1.00 85.88 89 ASP A C 1
ATOM 699 O O . ASP A 1 89 ? -10.776 10.121 7.273 1.00 85.88 89 ASP A O 1
ATOM 703 N N . LYS A 1 90 ? -11.428 9.814 5.126 1.00 86.56 90 LYS A N 1
ATOM 704 C CA . LYS A 1 90 ? -10.386 10.592 4.435 1.00 86.56 90 LYS A CA 1
ATOM 705 C C . LYS A 1 90 ? -8.984 10.359 5.013 1.00 86.56 90 LYS A C 1
ATOM 707 O O . LYS A 1 90 ? -8.355 11.301 5.511 1.00 86.56 90 LYS A O 1
ATOM 712 N N . PRO A 1 91 ? -8.481 9.113 4.992 1.00 89.62 91 PRO A N 1
ATOM 713 C CA . PRO A 1 91 ? -7.145 8.830 5.485 1.00 89.62 91 PRO A CA 1
ATOM 714 C C . PRO A 1 91 ? -6.095 9.566 4.643 1.00 89.62 91 PRO A C 1
ATOM 716 O O . PRO A 1 91 ? -6.250 9.754 3.439 1.00 89.62 91 PRO A O 1
ATOM 719 N N . THR A 1 92 ? -4.988 9.953 5.274 1.00 91.94 92 THR A N 1
ATOM 720 C CA . THR A 1 92 ? -3.781 10.361 4.547 1.00 91.94 92 THR A CA 1
ATOM 721 C C . THR A 1 92 ? -3.158 9.118 3.920 1.00 91.94 92 THR A C 1
ATOM 723 O O . THR A 1 92 ? -2.899 8.147 4.634 1.00 91.94 92 THR A O 1
ATOM 726 N N . VAL A 1 93 ? -2.939 9.139 2.603 1.00 94.12 93 VAL A N 1
ATOM 727 C CA . VAL A 1 93 ? -2.415 7.996 1.846 1.00 94.12 93 VAL A CA 1
ATOM 728 C C . VAL A 1 93 ? -1.159 8.404 1.091 1.00 94.12 93 VAL A C 1
ATOM 730 O O . VAL A 1 93 ? -1.207 9.266 0.212 1.00 94.12 93 VAL A O 1
ATOM 733 N N . ASP A 1 94 ? -0.059 7.716 1.375 1.00 94.31 94 ASP A N 1
ATOM 734 C CA . ASP A 1 94 ? 1.211 7.877 0.675 1.00 94.31 94 ASP A CA 1
ATOM 735 C C . ASP A 1 94 ? 1.521 6.656 -0.194 1.00 94.31 94 ASP A C 1
ATOM 737 O O . ASP A 1 94 ? 1.099 5.535 0.091 1.00 94.31 94 ASP A O 1
ATOM 741 N N . LEU A 1 95 ? 2.253 6.883 -1.287 1.00 93.50 95 LEU A N 1
ATOM 742 C CA . LEU A 1 95 ? 2.707 5.837 -2.200 1.00 93.50 95 LEU A CA 1
ATOM 743 C C . LEU A 1 95 ? 4.229 5.879 -2.276 1.00 93.50 95 LEU A C 1
ATOM 745 O O . LEU A 1 95 ? 4.794 6.850 -2.775 1.00 93.50 95 LEU A O 1
ATOM 749 N N . ILE A 1 96 ? 4.872 4.808 -1.817 1.00 92.88 96 ILE A N 1
ATOM 750 C CA . ILE A 1 96 ? 6.329 4.688 -1.773 1.00 92.88 96 ILE A CA 1
ATOM 751 C C . ILE A 1 96 ? 6.756 3.562 -2.729 1.00 92.88 96 ILE A C 1
ATOM 753 O O . ILE A 1 96 ? 6.482 2.393 -2.451 1.00 92.88 96 ILE A O 1
ATOM 757 N N . PRO A 1 97 ? 7.394 3.871 -3.875 1.00 90.25 97 PRO A N 1
ATOM 758 C CA . PRO A 1 97 ? 7.938 2.848 -4.759 1.00 90.25 97 PRO A CA 1
ATOM 759 C C . PRO A 1 97 ? 9.236 2.268 -4.182 1.00 90.25 97 PRO A C 1
ATOM 761 O O . PRO A 1 97 ? 10.148 3.003 -3.806 1.00 90.25 97 PRO A O 1
ATOM 764 N N . THR A 1 98 ? 9.367 0.941 -4.190 1.00 87.69 98 THR A N 1
ATOM 765 C CA . THR A 1 98 ? 10.583 0.252 -3.720 1.00 87.69 98 THR A CA 1
ATOM 766 C C . THR A 1 98 ? 11.803 0.525 -4.599 1.00 87.69 98 THR A C 1
ATOM 768 O O . THR A 1 98 ? 12.932 0.419 -4.132 1.00 87.69 98 THR A O 1
ATOM 771 N N . ASP A 1 99 ? 11.599 0.913 -5.859 1.00 84.44 99 ASP A N 1
ATOM 772 C CA . ASP A 1 99 ? 12.680 1.190 -6.814 1.00 84.44 99 ASP A CA 1
ATOM 773 C C . ASP A 1 99 ? 13.584 2.349 -6.359 1.00 84.44 99 ASP A C 1
ATOM 775 O O . ASP A 1 99 ? 14.762 2.385 -6.713 1.00 84.44 99 ASP A O 1
ATOM 779 N N . GLY A 1 100 ? 13.065 3.256 -5.518 1.00 83.62 100 GLY A N 1
ATOM 780 C CA . GLY A 1 100 ? 13.846 4.325 -4.885 1.00 83.62 100 GLY A CA 1
ATOM 781 C C . GLY A 1 100 ? 14.905 3.823 -3.896 1.00 83.62 100 GLY A C 1
ATOM 782 O O . GLY A 1 100 ? 15.809 4.571 -3.536 1.00 83.62 100 GLY A O 1
ATOM 783 N N . TYR A 1 101 ? 14.828 2.552 -3.499 1.00 87.81 101 TYR A N 1
ATOM 784 C CA . TYR A 1 101 ? 15.766 1.902 -2.587 1.00 87.81 101 TYR A CA 1
ATOM 785 C C . TYR A 1 101 ? 16.777 1.014 -3.314 1.00 87.81 101 TYR A C 1
ATOM 787 O O . TYR A 1 101 ? 17.592 0.357 -2.669 1.00 87.81 101 TYR A O 1
ATOM 795 N N . ILE A 1 102 ? 16.767 0.984 -4.649 1.00 89.81 102 ILE A N 1
ATOM 796 C CA . ILE A 1 102 ? 17.842 0.358 -5.424 1.00 89.81 102 ILE A CA 1
ATOM 797 C C . ILE A 1 102 ? 19.119 1.180 -5.225 1.00 89.81 102 ILE A C 1
ATOM 799 O O . ILE A 1 102 ? 19.096 2.411 -5.279 1.00 89.81 102 ILE A O 1
ATOM 803 N N . PHE A 1 103 ? 20.250 0.507 -5.004 1.00 91.44 103 PHE A N 1
ATOM 804 C CA . PHE A 1 103 ? 21.529 1.197 -4.862 1.00 91.44 103 PHE A CA 1
ATOM 805 C C . PHE A 1 103 ? 21.846 2.062 -6.100 1.00 91.44 103 PHE A C 1
ATOM 807 O O . PHE A 1 103 ? 21.519 1.675 -7.228 1.00 91.44 103 PHE A O 1
ATOM 814 N N . PRO A 1 104 ? 22.535 3.209 -5.931 1.00 92.81 104 PRO A N 1
ATOM 815 C CA . PRO A 1 104 ? 22.973 4.024 -7.057 1.00 92.81 104 PRO A CA 1
ATOM 816 C C . PRO A 1 104 ? 23.800 3.213 -8.060 1.00 92.81 104 PRO A C 1
ATOM 818 O O . PRO A 1 104 ? 24.550 2.312 -7.680 1.00 92.81 104 PRO A O 1
ATOM 821 N N . ASN A 1 105 ? 23.730 3.580 -9.344 1.00 92.88 105 ASN A N 1
ATOM 822 C CA . ASN A 1 105 ? 24.460 2.878 -10.407 1.00 92.88 105 ASN A CA 1
ATOM 823 C C . ASN A 1 105 ? 25.977 2.770 -10.126 1.00 92.88 105 ASN A C 1
ATOM 825 O O . ASN A 1 105 ? 26.602 1.817 -10.579 1.00 92.88 105 ASN A O 1
ATOM 829 N N . SER A 1 106 ? 26.580 3.714 -9.391 1.00 94.75 106 SER A N 1
ATOM 830 C CA . SER A 1 106 ? 27.986 3.641 -8.960 1.00 94.75 106 SER A CA 1
ATOM 831 C C . SER A 1 106 ? 28.251 2.439 -8.048 1.00 94.75 106 SER A C 1
ATOM 833 O O . SER A 1 106 ? 29.149 1.653 -8.331 1.00 94.75 106 SER A O 1
ATOM 835 N N . VAL A 1 107 ? 27.418 2.244 -7.023 1.00 93.19 107 VAL A N 1
ATOM 836 C CA . VAL A 1 107 ? 27.506 1.118 -6.078 1.00 93.19 107 VAL A CA 1
ATOM 837 C C . VAL A 1 107 ? 27.224 -0.209 -6.783 1.00 93.19 107 VAL A C 1
ATOM 839 O O . VAL A 1 107 ? 27.893 -1.207 -6.529 1.00 93.19 107 VAL A O 1
ATOM 842 N N . LEU A 1 108 ? 26.257 -0.238 -7.706 1.00 93.81 108 LEU A N 1
ATOM 843 C CA . LEU A 1 108 ? 25.962 -1.441 -8.491 1.00 93.81 108 LEU A CA 1
ATOM 844 C C . LEU A 1 108 ? 27.132 -1.841 -9.408 1.00 93.81 108 LEU A C 1
ATOM 846 O O . LEU A 1 108 ? 27.393 -3.036 -9.567 1.00 93.81 108 LEU A O 1
ATOM 850 N N . LYS A 1 109 ? 27.838 -0.862 -9.997 1.00 94.31 109 LYS A N 1
ATOM 851 C CA . LYS A 1 109 ? 29.056 -1.089 -10.796 1.00 94.31 109 LYS A CA 1
ATOM 852 C C . LYS A 1 109 ? 30.208 -1.589 -9.932 1.00 94.31 109 LYS A C 1
ATOM 854 O O . LYS A 1 109 ? 30.814 -2.590 -10.287 1.00 94.31 109 LYS A O 1
ATOM 859 N N . GLU A 1 110 ? 30.462 -0.943 -8.796 1.00 94.94 110 GLU A N 1
ATOM 860 C CA . GLU A 1 110 ? 31.498 -1.352 -7.837 1.00 94.94 110 GLU A CA 1
ATOM 861 C C . GLU A 1 110 ? 31.297 -2.800 -7.365 1.00 94.94 110 GLU A C 1
ATOM 863 O O . GLU A 1 110 ? 32.247 -3.571 -7.254 1.00 94.94 110 GLU A O 1
ATOM 868 N N . ARG A 1 111 ? 30.039 -3.203 -7.162 1.00 93.44 111 ARG A N 1
ATOM 869 C CA . ARG A 1 111 ? 29.666 -4.557 -6.735 1.00 93.44 111 ARG A CA 1
ATOM 870 C C . ARG A 1 111 ? 29.512 -5.567 -7.878 1.00 93.44 111 ARG A C 1
ATOM 872 O O . ARG A 1 111 ? 29.161 -6.708 -7.603 1.00 93.44 111 ARG A O 1
ATOM 879 N N . ASN A 1 112 ? 29.742 -5.183 -9.137 1.00 94.88 112 ASN A N 1
ATOM 880 C CA . ASN A 1 112 ? 29.550 -6.035 -10.322 1.00 94.88 112 ASN A CA 1
ATOM 881 C C . ASN A 1 112 ? 28.144 -6.672 -10.437 1.00 94.88 112 ASN A C 1
ATOM 883 O O . ASN A 1 112 ? 27.995 -7.785 -10.934 1.00 94.88 112 ASN A O 1
ATOM 887 N N . ILE A 1 113 ? 27.096 -5.961 -10.003 1.00 95.00 113 ILE A N 1
ATOM 888 C CA . ILE A 1 113 ? 25.694 -6.436 -10.013 1.00 95.00 113 ILE A CA 1
ATOM 889 C C . ILE A 1 113 ? 24.774 -5.575 -10.889 1.00 95.00 113 ILE A C 1
ATOM 891 O O . ILE A 1 113 ? 23.555 -5.591 -10.733 1.00 95.00 113 ILE A O 1
ATOM 895 N N . MET A 1 114 ? 25.332 -4.818 -11.838 1.00 92.75 114 MET A N 1
ATOM 896 C CA . MET A 1 114 ? 24.547 -3.980 -12.760 1.00 92.75 114 MET A CA 1
ATOM 897 C C . MET A 1 114 ? 23.507 -4.774 -13.562 1.00 92.75 114 MET A C 1
ATOM 899 O O . MET A 1 114 ? 22.396 -4.298 -13.774 1.00 92.75 114 MET A O 1
ATOM 903 N N . ASN A 1 115 ? 23.849 -5.992 -13.980 1.00 92.31 115 ASN A N 1
ATOM 904 C CA . ASN A 1 115 ? 22.956 -6.915 -14.688 1.00 92.31 115 ASN A CA 1
ATOM 905 C C . ASN A 1 115 ? 21.884 -7.546 -13.783 1.00 92.31 115 ASN A C 1
ATOM 907 O O . ASN A 1 115 ? 20.945 -8.154 -14.285 1.00 92.31 115 ASN A O 1
ATOM 911 N N . ARG A 1 116 ? 22.020 -7.405 -12.461 1.00 91.06 116 ARG A N 1
ATOM 912 C CA . ARG A 1 116 ? 21.076 -7.898 -11.451 1.00 91.06 116 ARG A CA 1
ATOM 913 C C . ARG A 1 116 ? 20.268 -6.756 -10.824 1.00 91.06 116 ARG A C 1
ATOM 915 O O . ARG A 1 116 ? 19.703 -6.897 -9.743 1.00 91.06 116 ARG A O 1
ATOM 922 N N . LYS A 1 117 ? 20.192 -5.604 -11.496 1.00 89.50 117 LYS A N 1
ATOM 923 C CA . LYS A 1 117 ? 19.338 -4.488 -11.078 1.00 89.50 117 LYS A CA 1
ATOM 924 C C . LYS A 1 117 ? 17.875 -4.944 -11.015 1.00 89.50 117 LYS A C 1
ATOM 926 O O . LYS A 1 117 ? 17.336 -5.419 -12.009 1.00 89.50 117 LYS A O 1
ATOM 931 N N . GLY A 1 118 ? 17.248 -4.793 -9.850 1.00 84.81 118 GLY A N 1
ATOM 932 C CA . GLY A 1 118 ? 15.889 -5.272 -9.576 1.00 84.81 118 GLY A CA 1
ATOM 933 C C . GLY A 1 118 ? 15.819 -6.637 -8.877 1.00 84.81 118 GLY A C 1
ATOM 934 O O . GLY A 1 118 ? 14.730 -7.049 -8.487 1.00 84.81 118 GLY A O 1
ATOM 935 N N . PHE A 1 119 ? 16.948 -7.318 -8.655 1.00 88.25 119 PHE A N 1
ATOM 936 C CA . PHE A 1 119 ? 17.030 -8.496 -7.781 1.00 88.25 119 PHE A CA 1
ATOM 937 C C . PHE A 1 119 ? 17.324 -8.087 -6.327 1.00 88.25 119 PHE A C 1
ATOM 939 O O . PHE A 1 119 ? 17.854 -6.990 -6.118 1.00 88.25 119 PHE A O 1
ATOM 946 N N . PRO A 1 120 ? 17.028 -8.938 -5.320 1.00 87.19 120 PRO A N 1
ATOM 947 C CA . PRO A 1 120 ? 17.132 -8.591 -3.897 1.00 87.19 120 PRO A CA 1
ATOM 948 C C . PRO A 1 120 ? 18.456 -7.931 -3.481 1.00 87.19 120 PRO A C 1
ATOM 950 O O . PRO A 1 120 ? 18.457 -6.938 -2.761 1.00 87.19 120 PRO A O 1
ATOM 953 N N . GLU A 1 121 ? 19.588 -8.416 -3.988 1.00 88.75 121 GLU A N 1
ATOM 954 C CA . GLU A 1 121 ? 20.929 -7.896 -3.689 1.00 88.75 121 GLU A CA 1
ATOM 955 C C . GLU A 1 121 ? 21.216 -6.486 -4.237 1.00 88.75 121 GLU A C 1
ATOM 957 O O . GLU A 1 121 ? 22.166 -5.833 -3.800 1.00 88.75 121 GLU A O 1
ATOM 962 N N . SER A 1 122 ? 20.405 -5.998 -5.179 1.00 89.69 122 SER A N 1
ATOM 963 C CA . SER A 1 122 ? 20.513 -4.637 -5.718 1.00 89.69 122 SER A CA 1
ATOM 964 C C . SER A 1 122 ? 19.779 -3.585 -4.874 1.00 89.69 122 SER A C 1
ATOM 966 O O . SER A 1 122 ? 19.955 -2.390 -5.119 1.00 89.69 122 SER A O 1
ATOM 968 N N . PHE A 1 123 ? 19.004 -4.004 -3.866 1.00 89.12 123 PHE A N 1
ATOM 969 C CA . PHE A 1 123 ? 18.253 -3.114 -2.979 1.00 89.12 123 PHE A CA 1
ATOM 970 C C . PHE A 1 123 ? 18.985 -2.842 -1.664 1.00 89.12 123 PHE A C 1
ATOM 972 O O . PHE A 1 123 ? 19.560 -3.730 -1.032 1.00 89.12 123 PHE A O 1
ATOM 979 N N . ASN A 1 124 ? 18.885 -1.603 -1.195 1.00 86.69 124 ASN A N 1
ATOM 980 C CA . ASN A 1 124 ? 19.243 -1.212 0.156 1.00 86.69 124 ASN A CA 1
ATOM 981 C C . ASN A 1 124 ? 18.097 -1.528 1.128 1.00 86.69 124 ASN A C 1
ATOM 983 O O . ASN A 1 124 ? 17.381 -0.636 1.571 1.00 86.69 124 ASN A O 1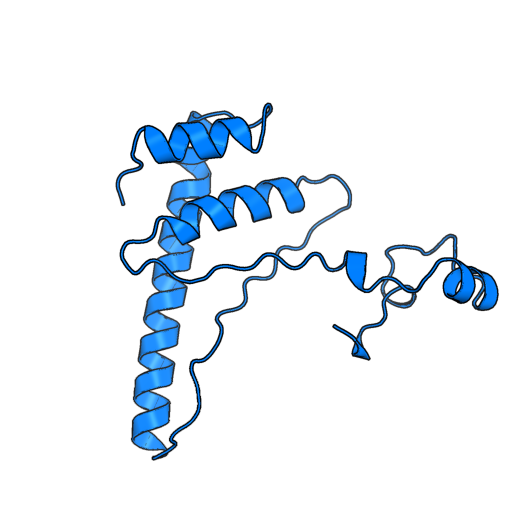
ATOM 987 N N . VAL A 1 125 ? 17.944 -2.805 1.485 1.00 79.62 125 VAL A N 1
ATOM 988 C CA . VAL 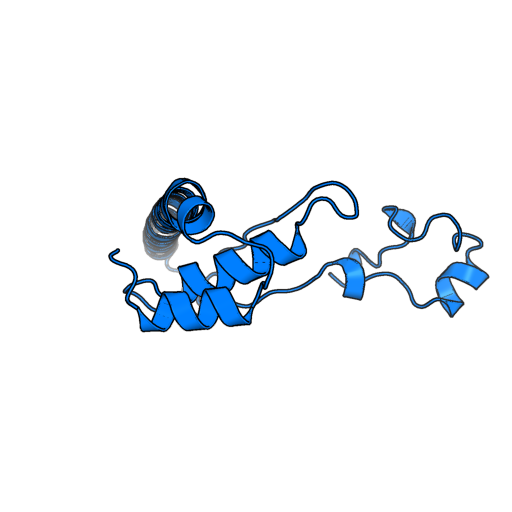A 1 125 ? 16.871 -3.276 2.386 1.00 79.62 125 VAL A CA 1
ATOM 989 C C . VAL A 1 125 ? 16.924 -2.612 3.767 1.00 79.62 125 VAL A C 1
ATOM 991 O O . VAL A 1 125 ? 15.895 -2.449 4.401 1.00 79.62 125 VAL A O 1
ATOM 994 N N . LYS A 1 126 ? 18.107 -2.194 4.236 1.00 79.81 126 LYS A N 1
ATOM 995 C CA . LYS A 1 126 ? 18.248 -1.494 5.526 1.00 79.81 126 LYS A CA 1
ATOM 996 C C . LYS A 1 126 ? 17.770 -0.042 5.487 1.00 79.81 126 LYS A C 1
ATOM 998 O O . LYS A 1 126 ? 17.580 0.547 6.543 1.00 79.81 126 LYS A O 1
ATOM 1003 N N . GLY A 1 127 ? 17.696 0.545 4.294 1.00 71.56 127 GLY A N 1
ATOM 1004 C CA . GLY A 1 127 ? 17.229 1.914 4.105 1.00 71.56 127 GLY A CA 1
ATOM 1005 C C . GLY A 1 127 ? 15.727 2.018 3.859 1.00 71.56 127 GLY A C 1
ATOM 1006 O O . GLY A 1 127 ? 15.222 3.128 3.968 1.00 71.56 127 GLY A O 1
ATOM 1007 N N . LEU A 1 128 ? 15.069 0.903 3.508 1.00 68.12 128 LEU A N 1
ATOM 1008 C CA . LEU A 1 128 ? 13.623 0.771 3.290 1.00 68.12 128 LEU A CA 1
ATOM 1009 C C . LEU A 1 128 ? 12.858 0.809 4.615 1.00 68.12 128 LEU A C 1
ATOM 1011 O O . LEU A 1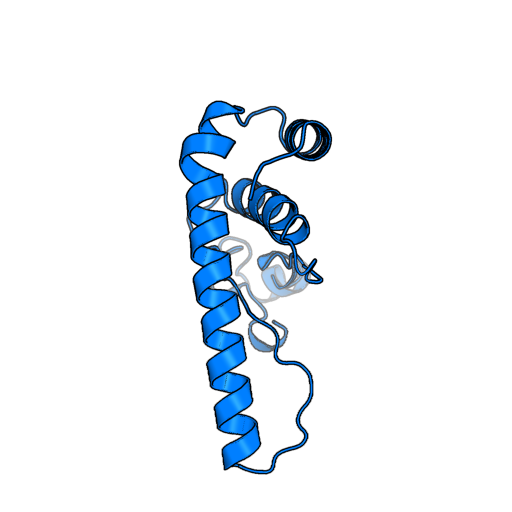 128 ? 11.841 1.534 4.656 1.00 68.12 128 LEU A O 1
#

Mean predicted aligned error: 7.04 Å

Solvent-accessible surface area (backbone atoms only — not comparable to full-atom values): 8193 Å² total; per-residue (Å²): 140,79,86,50,74,70,57,51,52,56,52,47,75,74,36,94,84,64,56,70,64,55,44,59,74,49,49,46,56,50,49,52,53,50,48,53,54,52,53,53,52,52,51,53,50,50,55,52,30,63,77,68,72,55,86,75,77,89,83,82,87,86,84,88,84,81,79,66,87,91,72,44,57,71,58,55,51,52,52,50,48,54,56,49,46,68,38,96,83,51,54,93,78,85,87,84,68,70,74,81,34,41,54,56,72,67,58,28,53,76,67,72,38,61,93,41,65,89,41,79,90,34,41,41,72,91,78,106

pLDDT: mean 85.8, std 10.64, range [54.78, 96.44]

Radius of gyration: 18.7 Å; Cα contacts (8 Å, |Δi|>4): 73; chains: 1; bounding box: 52×23×50 Å

Nearest PDB structures (foldseek):
  1sq5-assembly1_D  TM=9.537E-01  e=1.109E-09  Escherichia coli
  4gi7-assembly4_H  TM=9.446E-01  e=1.109E-09  Klebsiella pneumoniae 342
  1esn-assembly1_B  TM=9.404E-01  e=1.332E-09  Escherichia coli
  1sq5-assembly2_B-2  TM=9.538E-01  e=3.763E-09  Escherichia coli
  3tqc-assembly1_B  TM=9.347E-01  e=1.701E-09  Coxiella burnetii

Secondary structure (DSSP, 8-state):
----HHHHHHHHHH-TT--HHHIIIIIHHHHHHHHHHHHHHHHHHHHHHHHHT--PPPPPP-------TTSSHHHHHHHHHHHHHTSTT--------GGGGBPPHHHHHHTT-GGGTTSGGGB-TTT-